Protein AF-A0A534S6S3-F1 (afdb_monomer)

Structure (mmCIF, N/CA/C/O backbone):
data_AF-A0A534S6S3-F1
#
_entry.id   AF-A0A534S6S3-F1
#
loop_
_atom_site.group_PDB
_atom_site.id
_atom_site.type_symbol
_atom_site.label_atom_id
_atom_site.label_alt_id
_atom_site.label_comp_id
_atom_site.label_asym_id
_atom_site.label_entity_id
_atom_site.label_seq_id
_atom_site.pdbx_PDB_ins_code
_atom_site.Cartn_x
_atom_site.Cartn_y
_atom_site.Cartn_z
_atom_site.occupancy
_atom_site.B_iso_or_equiv
_atom_site.auth_seq_id
_atom_site.auth_comp_id
_atom_site.auth_asym_id
_atom_site.auth_atom_id
_atom_site.pdbx_PDB_model_num
ATOM 1 N N . MET A 1 1 ? -36.332 14.764 85.621 1.00 40.31 1 MET A N 1
ATOM 2 C CA . MET A 1 1 ? -36.787 14.025 84.419 1.00 40.31 1 MET A CA 1
ATOM 3 C C . MET A 1 1 ? -35.828 14.390 83.282 1.00 40.31 1 MET A C 1
ATOM 5 O O . MET A 1 1 ? -35.947 15.475 82.749 1.00 40.31 1 MET A O 1
ATOM 9 N N . GLN A 1 2 ? -34.649 13.768 83.159 1.00 47.25 2 GLN A N 1
ATOM 10 C CA . GLN A 1 2 ? -34.360 12.519 82.421 1.00 47.25 2 GLN A CA 1
ATOM 11 C C . GLN A 1 2 ? -34.894 12.522 80.973 1.00 47.25 2 GLN A C 1
ATOM 13 O O . GLN A 1 2 ? -36.043 12.160 80.759 1.00 47.25 2 GLN A O 1
ATOM 18 N N . SER A 1 3 ? -34.051 12.903 80.006 1.00 40.25 3 SER A N 1
ATOM 19 C CA . SER A 1 3 ? -33.950 12.350 78.635 1.00 40.25 3 SER A CA 1
ATOM 20 C C . SER A 1 3 ? -32.822 13.109 77.911 1.00 40.25 3 SER A C 1
ATOM 22 O O . SER A 1 3 ? -32.665 14.297 78.155 1.00 40.25 3 SER A O 1
ATOM 24 N N . LYS A 1 4 ? -31.991 12.592 77.012 1.00 52.62 4 LYS A N 1
ATOM 25 C CA . LYS A 1 4 ? -31.591 11.259 76.560 1.00 52.62 4 LYS A CA 1
ATOM 26 C C . LYS A 1 4 ? -30.376 11.543 75.661 1.00 52.62 4 LYS A C 1
ATOM 28 O O . LYS A 1 4 ? -30.395 12.488 74.877 1.00 52.62 4 LYS A O 1
ATOM 33 N N . THR A 1 5 ? -29.307 10.775 75.800 1.00 51.78 5 THR A N 1
ATOM 34 C CA . THR A 1 5 ? -28.124 10.834 74.937 1.00 51.78 5 THR A CA 1
ATOM 35 C C . THR A 1 5 ? -28.470 10.400 73.512 1.00 51.78 5 THR A C 1
ATOM 37 O O . THR A 1 5 ? -29.051 9.334 73.333 1.00 51.78 5 THR A O 1
ATOM 40 N N . MET A 1 6 ? -28.047 11.158 72.495 1.00 36.16 6 MET A N 1
ATOM 41 C CA . MET A 1 6 ? -27.735 10.602 71.173 1.00 36.16 6 MET A CA 1
ATOM 42 C C . MET A 1 6 ? -26.538 11.327 70.551 1.00 36.16 6 MET A C 1
ATOM 44 O O . MET A 1 6 ? -26.609 12.462 70.094 1.00 36.16 6 MET A O 1
ATOM 48 N N . LYS A 1 7 ? -25.420 10.601 70.564 1.00 48.78 7 LYS A N 1
ATOM 49 C CA . LYS A 1 7 ? -24.215 10.793 69.763 1.00 48.78 7 LYS A CA 1
ATOM 50 C C . LYS A 1 7 ? -24.581 10.605 68.288 1.00 48.78 7 LYS A C 1
ATOM 52 O O . LYS A 1 7 ? -24.925 9.496 67.893 1.00 48.78 7 LYS A O 1
ATOM 57 N N . ALA A 1 8 ? -24.465 11.657 67.487 1.00 39.12 8 ALA A N 1
ATOM 58 C CA . ALA A 1 8 ? -24.451 11.551 66.034 1.00 39.12 8 ALA A CA 1
ATOM 59 C C . ALA A 1 8 ? -22.991 11.614 65.571 1.00 39.12 8 ALA A C 1
ATOM 61 O O . ALA A 1 8 ? -22.322 12.636 65.707 1.00 39.12 8 ALA A O 1
ATOM 62 N N . ALA A 1 9 ? -22.481 10.476 65.107 1.00 43.50 9 ALA A N 1
ATOM 63 C CA . ALA A 1 9 ? -21.192 10.374 64.448 1.00 43.50 9 ALA A CA 1
ATOM 64 C C . ALA A 1 9 ? -21.291 11.051 63.073 1.00 43.50 9 ALA A C 1
ATOM 66 O O . ALA A 1 9 ? -22.005 10.576 62.194 1.00 43.50 9 ALA A O 1
ATOM 67 N N . SER A 1 10 ? -20.595 12.172 62.898 1.00 42.12 10 SER A N 1
ATOM 68 C CA . SER A 1 10 ? -20.391 12.794 61.594 1.00 42.12 10 SER A CA 1
ATOM 69 C C . SER A 1 10 ? -19.397 11.946 60.802 1.00 42.12 10 SER A C 1
ATOM 71 O O . SER A 1 10 ? -18.229 11.833 61.172 1.00 42.12 10 SER A O 1
ATOM 73 N N . GLY A 1 11 ? -19.887 11.302 59.742 1.00 39.38 11 GLY A N 1
ATOM 74 C CA . GLY A 1 11 ? -19.073 10.545 58.799 1.00 39.38 11 GLY A CA 1
ATOM 75 C C . GLY A 1 11 ? -18.125 11.467 58.038 1.00 39.38 11 GLY A C 1
ATOM 76 O O . GLY A 1 11 ? -18.549 12.250 57.193 1.00 39.38 11 GLY A O 1
ATOM 77 N N . GLU A 1 12 ? -16.835 11.359 58.339 1.00 40.31 12 GLU A N 1
ATOM 78 C CA . GLU A 1 12 ? -15.756 11.958 57.559 1.00 40.31 12 GLU A CA 1
ATOM 79 C C . GLU A 1 12 ? -15.664 11.233 56.205 1.00 40.31 12 GLU A C 1
ATOM 81 O O . GLU A 1 12 ? -15.180 10.103 56.108 1.00 40.31 12 GLU A O 1
ATOM 86 N N . SER A 1 13 ? -16.153 11.881 55.147 1.00 48.84 13 SER A N 1
ATOM 87 C CA . SER A 1 13 ? -15.905 11.487 53.759 1.00 48.84 13 SER A CA 1
ATOM 88 C C . SER A 1 13 ? -14.417 11.667 53.453 1.00 48.84 13 SER A C 1
ATOM 90 O O . SER A 1 13 ? -13.976 12.751 53.071 1.00 48.84 13 SER A O 1
ATOM 92 N N . GLN A 1 14 ? -13.640 10.600 53.631 1.00 51.66 14 GLN A N 1
ATOM 93 C CA . GLN A 1 14 ? -12.209 10.545 53.337 1.00 51.66 14 GLN A CA 1
ATOM 94 C C . GLN A 1 14 ? -11.965 10.680 51.826 1.00 51.66 14 GLN A C 1
ATOM 96 O O . GLN A 1 14 ? -11.874 9.695 51.094 1.00 51.66 14 GLN A O 1
ATOM 101 N N . TYR A 1 15 ? -11.849 11.915 51.339 1.00 53.62 15 TYR A N 1
ATOM 102 C CA . TYR A 1 15 ? -11.332 12.181 50.002 1.00 53.62 15 TYR A CA 1
ATOM 103 C C . TYR A 1 15 ? -9.851 11.792 49.964 1.00 53.62 15 TYR A C 1
ATOM 105 O O . TYR A 1 15 ? 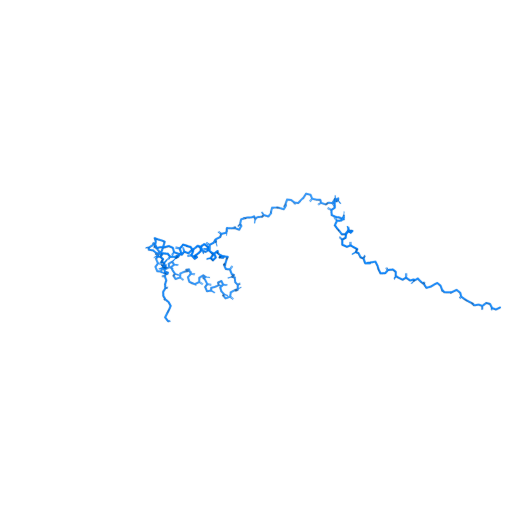-8.984 12.509 50.465 1.00 53.62 15 TYR A O 1
ATOM 113 N N . LEU A 1 16 ? -9.553 10.637 49.363 1.00 53.97 16 LEU A N 1
ATOM 114 C CA . LEU A 1 16 ? -8.184 10.185 49.142 1.00 53.97 16 LEU A CA 1
ATOM 115 C C . LEU A 1 16 ? -7.445 11.206 48.264 1.00 53.97 16 LEU A C 1
ATOM 117 O O . LEU A 1 16 ? -7.698 11.346 47.066 1.00 53.97 16 LEU A O 1
ATOM 121 N N . SER A 1 17 ? -6.520 11.945 48.874 1.00 62.00 17 SER A N 1
ATOM 122 C CA . SER A 1 17 ? -5.713 12.932 48.166 1.00 62.00 17 SER A CA 1
ATOM 123 C C . SER A 1 17 ? -4.762 12.232 47.190 1.00 62.00 17 SER A C 1
ATOM 125 O O . SER A 1 17 ? -4.054 11.292 47.557 1.00 62.00 17 SER A O 1
ATOM 127 N N . ARG A 1 18 ? -4.690 12.731 45.947 1.00 66.88 18 ARG A N 1
ATOM 128 C CA . ARG A 1 18 ? -3.812 12.226 44.864 1.00 66.88 18 ARG A CA 1
ATOM 129 C C . ARG A 1 18 ? -2.347 12.078 45.301 1.00 66.88 18 ARG A C 1
ATOM 131 O O . ARG A 1 18 ? -1.614 11.230 44.803 1.00 66.88 18 ARG A O 1
ATOM 138 N N . ARG A 1 19 ? -1.932 12.888 46.277 1.00 61.41 19 ARG A N 1
ATOM 139 C CA . ARG A 1 19 ? -0.585 12.902 46.856 1.00 61.41 19 ARG A CA 1
ATOM 140 C C . ARG A 1 19 ? -0.310 11.721 47.796 1.00 61.41 19 ARG A C 1
ATOM 142 O O . ARG A 1 19 ? 0.846 11.348 47.960 1.00 61.41 19 ARG A O 1
ATOM 149 N N . THR A 1 20 ? -1.344 11.134 48.395 1.00 59.03 20 THR A N 1
ATOM 150 C CA . THR A 1 20 ? -1.249 9.924 49.228 1.00 59.03 20 THR A CA 1
ATOM 151 C C . THR A 1 20 ? -1.171 8.673 48.354 1.00 59.03 20 THR A C 1
ATOM 153 O O . THR A 1 20 ? -0.386 7.778 48.648 1.00 59.03 20 THR A O 1
ATOM 156 N N . PHE A 1 21 ? -1.883 8.659 47.220 1.00 58.88 21 PHE A N 1
ATOM 157 C CA . PHE A 1 21 ? -1.811 7.583 46.223 1.00 58.88 21 PHE A CA 1
ATOM 158 C C . PHE A 1 21 ? -0.392 7.404 45.653 1.00 58.88 21 PHE A C 1
ATOM 160 O O . PHE A 1 21 ? 0.129 6.296 45.642 1.00 58.88 21 PHE A O 1
ATOM 167 N N . LEU A 1 22 ? 0.281 8.502 45.286 1.00 61.44 22 LEU A N 1
ATOM 168 C CA . LEU A 1 22 ? 1.661 8.479 44.768 1.00 61.44 22 LEU A CA 1
ATOM 169 C C . LEU A 1 22 ? 2.720 8.080 45.809 1.00 61.44 22 LEU A C 1
ATOM 171 O O . LEU A 1 22 ? 3.806 7.640 45.444 1.00 61.44 22 LEU A O 1
ATOM 175 N N . LYS A 1 23 ? 2.423 8.228 47.105 1.00 53.03 23 LYS A N 1
ATOM 176 C CA . LYS A 1 23 ? 3.312 7.768 48.184 1.00 53.03 23 LYS A CA 1
ATOM 177 C C . LYS A 1 23 ? 3.160 6.271 48.462 1.00 53.03 23 LYS A C 1
ATOM 179 O O . LYS A 1 23 ? 4.125 5.646 48.899 1.00 53.03 23 LYS A O 1
ATOM 184 N N . LEU A 1 24 ? 1.991 5.694 48.172 1.00 51.62 24 LEU A N 1
ATOM 185 C CA . LEU A 1 24 ? 1.682 4.283 48.420 1.00 51.62 24 LEU A CA 1
ATOM 186 C C . LEU A 1 24 ? 2.375 3.313 47.441 1.00 51.62 24 LEU A C 1
ATOM 188 O O . LEU A 1 24 ? 2.367 2.111 47.669 1.00 51.62 24 LEU A O 1
ATOM 192 N N . THR A 1 25 ? 3.007 3.816 46.379 1.00 56.78 25 THR A N 1
ATOM 193 C CA . THR A 1 25 ? 3.770 3.019 45.398 1.00 56.78 25 THR A CA 1
ATOM 194 C C . THR A 1 25 ? 5.255 2.839 45.739 1.00 56.78 25 THR A C 1
ATOM 196 O O . THR A 1 25 ? 5.991 2.252 44.953 1.00 56.78 25 THR A O 1
ATOM 199 N N . SER A 1 26 ? 5.724 3.327 46.893 1.00 51.81 26 SER A N 1
ATOM 200 C CA . SER A 1 26 ? 7.167 3.401 47.193 1.00 51.81 26 SER A CA 1
ATOM 201 C C . SER A 1 26 ? 7.761 2.169 47.887 1.00 51.81 26 SER A C 1
ATOM 203 O O . SER A 1 26 ? 8.968 2.134 48.109 1.00 51.81 26 SER A O 1
ATOM 205 N N . GLY A 1 27 ? 6.969 1.168 48.277 1.00 60.00 27 GLY A N 1
ATOM 206 C CA . GLY A 1 27 ? 7.496 0.067 49.083 1.00 60.00 27 GLY A CA 1
ATOM 207 C C . GLY A 1 27 ? 6.648 -1.193 49.030 1.00 60.00 27 GLY A C 1
ATOM 208 O O . GLY A 1 27 ? 5.522 -1.190 49.507 1.00 60.00 27 GLY A O 1
ATOM 209 N N . ALA A 1 28 ? 7.268 -2.261 48.520 1.00 61.56 28 ALA A N 1
ATOM 210 C CA . ALA A 1 28 ? 6.851 -3.665 48.559 1.00 61.56 28 ALA A CA 1
ATOM 211 C C . ALA A 1 28 ? 5.749 -4.113 47.578 1.00 61.56 28 ALA A C 1
ATOM 213 O O . ALA A 1 28 ? 4.582 -4.203 47.938 1.00 61.56 28 ALA A O 1
ATOM 214 N N . ALA A 1 29 ? 6.165 -4.527 46.372 1.00 53.38 29 ALA A N 1
ATOM 215 C CA . ALA A 1 29 ? 5.621 -5.712 45.699 1.00 53.38 29 ALA A CA 1
ATOM 216 C C . ALA A 1 29 ? 6.455 -6.102 44.459 1.00 53.38 29 ALA A C 1
ATOM 218 O O . ALA A 1 29 ? 6.353 -5.491 43.404 1.00 53.38 29 ALA A O 1
ATOM 219 N N . MET A 1 30 ? 7.201 -7.196 44.625 1.00 55.59 30 MET A N 1
ATOM 220 C CA . MET A 1 30 ? 7.389 -8.275 43.650 1.00 55.59 30 MET A CA 1
ATOM 221 C C . MET A 1 30 ? 8.169 -7.978 42.358 1.00 55.59 30 MET A C 1
ATOM 223 O O . MET A 1 30 ? 7.695 -7.365 41.408 1.00 55.59 30 MET A O 1
ATOM 227 N N . THR A 1 31 ? 9.351 -8.585 42.302 1.00 52.97 31 THR A N 1
ATOM 228 C CA . THR A 1 31 ? 9.994 -9.161 41.118 1.00 52.97 31 THR A CA 1
ATOM 229 C C . THR A 1 31 ? 8.961 -9.672 40.108 1.00 52.97 31 THR A C 1
ATOM 231 O O . THR A 1 31 ? 8.440 -10.778 40.203 1.00 52.97 31 THR A O 1
ATOM 234 N N . GLY A 1 32 ? 8.663 -8.845 39.121 1.00 52.84 32 GLY A N 1
ATOM 235 C CA . GLY A 1 32 ? 7.895 -9.206 37.947 1.00 52.84 32 GLY A CA 1
ATOM 236 C C . GLY A 1 32 ? 8.543 -8.459 36.811 1.00 52.84 32 GLY A C 1
ATOM 237 O O . GLY A 1 32 ? 8.283 -7.275 36.624 1.00 52.84 32 GLY A O 1
ATOM 238 N N . VAL A 1 33 ? 9.471 -9.128 36.130 1.00 57.81 33 VAL A N 1
ATOM 239 C CA . VAL A 1 33 ? 10.102 -8.634 34.911 1.00 57.81 33 VAL A CA 1
ATOM 240 C C . VAL A 1 33 ? 8.977 -8.174 33.993 1.00 57.81 33 VAL A C 1
ATOM 242 O O . VAL A 1 33 ? 8.289 -8.995 33.388 1.00 57.81 33 VAL A O 1
ATOM 245 N N . PHE A 1 34 ? 8.773 -6.859 33.907 1.00 52.00 34 PHE A N 1
ATOM 246 C CA . PHE A 1 34 ? 7.967 -6.256 32.862 1.00 52.00 34 PHE A CA 1
ATOM 247 C C . PHE A 1 34 ? 8.788 -6.414 31.584 1.00 52.00 34 PHE A C 1
ATOM 249 O O . PHE A 1 34 ? 9.426 -5.485 31.095 1.00 52.00 34 PHE A O 1
ATOM 256 N N . SER A 1 35 ? 8.833 -7.646 31.075 1.00 52.44 35 SER A N 1
ATOM 257 C CA . SER A 1 35 ? 9.189 -7.917 29.697 1.00 52.44 35 SER A CA 1
ATOM 258 C C . SER A 1 35 ? 8.028 -7.378 28.875 1.00 52.44 35 SER A C 1
ATOM 260 O O . SER A 1 35 ? 7.154 -8.095 28.397 1.00 52.44 35 SER A O 1
ATOM 262 N N . ALA A 1 36 ? 7.999 -6.051 28.743 1.00 55.34 36 ALA A N 1
ATOM 263 C CA . ALA A 1 36 ? 7.396 -5.434 27.591 1.00 55.34 36 ALA A CA 1
ATOM 264 C C . ALA A 1 36 ? 8.139 -6.040 26.403 1.00 55.34 36 ALA A C 1
ATOM 266 O O . ALA A 1 36 ? 9.250 -5.636 26.067 1.00 55.34 36 ALA A O 1
ATOM 267 N N . SER A 1 37 ? 7.544 -7.085 25.837 1.00 52.16 37 SER A N 1
ATOM 268 C CA . SER A 1 37 ? 7.788 -7.552 24.488 1.00 52.16 37 SER A CA 1
ATOM 269 C C . SER A 1 37 ? 7.627 -6.339 23.568 1.00 52.16 37 SER A C 1
ATOM 271 O O . SER A 1 37 ? 6.562 -6.086 23.010 1.00 52.16 37 SER A O 1
ATOM 273 N N . LEU A 1 38 ? 8.701 -5.562 23.431 1.00 54.16 38 LEU A N 1
ATOM 274 C CA . LEU A 1 38 ? 8.851 -4.461 22.486 1.00 54.16 38 LEU A CA 1
ATOM 275 C C . LEU A 1 38 ? 9.137 -4.991 21.074 1.00 54.16 38 LEU A C 1
ATOM 277 O O . LEU A 1 38 ? 9.575 -4.249 20.202 1.00 54.16 38 LEU A O 1
ATOM 281 N N . SER A 1 39 ? 8.822 -6.259 20.803 1.00 51.16 39 SER A N 1
ATOM 282 C CA . SER A 1 39 ? 8.794 -6.849 19.465 1.00 51.16 39 SER A CA 1
ATOM 283 C C . SER A 1 39 ? 7.542 -6.4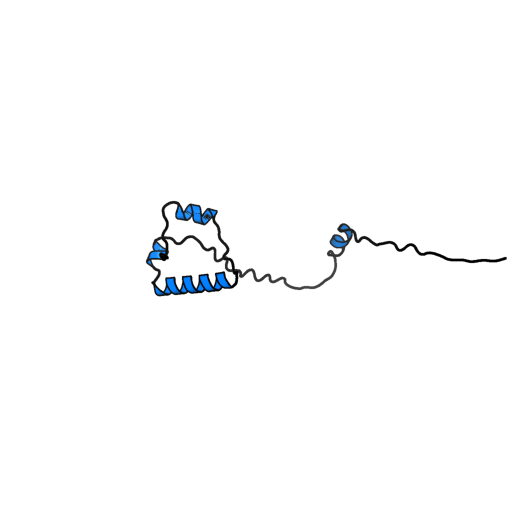24 18.688 1.00 51.16 39 SER A C 1
ATOM 285 O O . SER A 1 39 ? 6.943 -7.209 17.961 1.00 51.16 39 SER A O 1
ATOM 287 N N . GLY A 1 40 ? 7.129 -5.164 18.823 1.00 47.12 40 GLY A N 1
ATOM 288 C CA . GLY A 1 40 ? 6.315 -4.535 17.802 1.00 47.12 40 GLY A CA 1
ATOM 289 C C . GLY A 1 40 ? 7.257 -4.203 16.661 1.00 47.12 40 GLY A C 1
ATOM 290 O O . GLY A 1 40 ? 7.926 -3.175 16.711 1.00 47.12 40 GLY A O 1
ATOM 291 N N . SER A 1 41 ? 7.347 -5.069 15.649 1.00 45.84 41 SER A N 1
ATOM 292 C CA . SER A 1 41 ? 7.916 -4.671 14.366 1.00 45.84 41 SER A CA 1
ATOM 293 C C . SER A 1 41 ? 7.175 -3.405 13.945 1.00 45.84 41 SER A C 1
ATOM 295 O O . SER A 1 41 ? 5.999 -3.472 13.576 1.00 45.84 41 SER A O 1
ATOM 297 N N . LEU A 1 42 ? 7.824 -2.247 14.077 1.00 41.38 42 LEU A N 1
ATOM 298 C CA . LEU A 1 42 ? 7.326 -0.989 13.548 1.00 41.38 42 LEU A CA 1
ATOM 299 C C . LEU A 1 42 ? 7.402 -1.124 12.030 1.00 41.38 42 LEU A C 1
ATOM 301 O O . LEU A 1 42 ? 8.342 -0.666 11.388 1.00 41.38 42 LEU A O 1
ATOM 305 N N . VAL A 1 43 ? 6.427 -1.827 11.454 1.00 46.16 43 VAL A N 1
ATOM 306 C CA . VAL A 1 43 ? 6.179 -1.835 10.020 1.00 46.16 43 VAL A CA 1
ATOM 307 C C . VAL A 1 43 ? 5.603 -0.463 9.729 1.00 46.16 43 VAL A C 1
ATOM 309 O O . VAL A 1 43 ? 4.389 -0.272 9.668 1.00 46.16 43 VAL A O 1
ATOM 312 N N . TYR A 1 44 ? 6.486 0.528 9.639 1.00 49.38 44 TYR A N 1
ATOM 313 C CA . TYR A 1 44 ? 6.122 1.769 8.997 1.00 49.38 44 TYR A CA 1
ATOM 314 C C . TYR A 1 44 ? 5.742 1.410 7.568 1.00 49.38 44 TYR A C 1
ATOM 316 O O . TYR A 1 44 ? 6.518 0.781 6.843 1.00 49.38 44 TYR A O 1
ATOM 324 N N . ALA A 1 45 ? 4.524 1.778 7.179 1.00 59.66 45 ALA A N 1
ATOM 325 C CA . ALA A 1 45 ? 4.138 1.792 5.781 1.00 59.66 45 ALA A CA 1
ATOM 326 C C . ALA A 1 45 ? 4.918 2.921 5.099 1.00 59.66 45 ALA A C 1
ATOM 328 O O . ALA A 1 45 ? 4.406 4.017 4.914 1.00 59.66 45 ALA A O 1
ATOM 329 N N . ASP A 1 46 ? 6.198 2.684 4.828 1.00 66.31 46 ASP A N 1
ATOM 330 C CA . ASP A 1 46 ? 7.002 3.602 4.040 1.00 66.31 46 ASP A CA 1
ATOM 331 C C . ASP A 1 46 ? 6.456 3.643 2.609 1.00 66.31 46 ASP A C 1
ATOM 333 O O . ASP A 1 46 ? 5.901 2.649 2.116 1.00 66.31 46 ASP A O 1
ATOM 337 N N . ALA A 1 47 ? 6.561 4.795 1.949 1.00 76.44 47 ALA A N 1
ATOM 338 C CA . ALA A 1 47 ? 5.969 4.952 0.628 1.00 76.44 47 ALA A CA 1
ATOM 339 C C . ALA A 1 47 ? 6.615 3.984 -0.377 1.00 76.44 47 ALA A C 1
ATOM 341 O O . ALA A 1 47 ? 7.817 3.711 -0.336 1.00 76.44 47 ALA A O 1
ATOM 342 N N . LEU A 1 48 ? 5.811 3.455 -1.303 1.00 83.31 48 LEU A N 1
ATOM 343 C CA . LEU A 1 48 ? 6.295 2.500 -2.294 1.00 83.31 48 LEU A CA 1
ATOM 344 C C . LEU A 1 48 ? 7.206 3.206 -3.313 1.00 83.31 48 LEU A C 1
ATOM 346 O O . LEU A 1 48 ? 6.744 3.997 -4.134 1.00 83.31 48 LEU A O 1
ATOM 350 N N . GLY A 1 49 ? 8.507 2.919 -3.257 1.00 86.06 49 GLY A N 1
ATOM 351 C CA . GLY A 1 49 ? 9.476 3.389 -4.248 1.00 86.06 49 GLY A CA 1
ATOM 352 C C . GLY A 1 49 ? 9.386 2.626 -5.576 1.00 86.06 49 GLY A C 1
ATOM 353 O O . GLY A 1 49 ? 8.929 1.481 -5.616 1.00 86.06 49 GLY A O 1
ATOM 354 N N . LYS A 1 50 ? 9.884 3.241 -6.658 1.00 87.88 50 LYS A N 1
ATOM 355 C CA . LYS A 1 50 ? 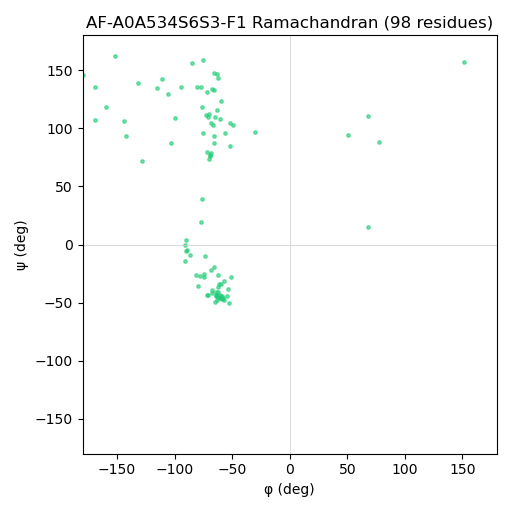9.865 2.681 -8.023 1.00 87.88 50 LYS A CA 1
ATOM 356 C C . LYS A 1 50 ? 10.451 1.273 -8.100 1.00 87.88 50 LYS A C 1
ATOM 358 O O . LYS A 1 50 ? 9.810 0.372 -8.619 1.00 87.88 50 LYS A O 1
ATOM 363 N N . GLU A 1 51 ? 11.642 1.077 -7.542 1.00 88.62 51 GLU A N 1
ATOM 364 C CA . GLU A 1 51 ? 12.340 -0.213 -7.570 1.00 88.62 51 GLU A CA 1
ATOM 365 C C . GLU A 1 51 ? 11.565 -1.314 -6.848 1.00 88.62 51 GLU A C 1
ATOM 367 O O . GLU A 1 51 ? 11.581 -2.466 -7.270 1.00 88.62 51 GLU A O 1
ATOM 372 N N . LYS A 1 52 ? 10.887 -0.964 -5.748 1.00 88.25 52 LYS A N 1
ATOM 373 C CA . LYS A 1 52 ? 10.081 -1.917 -4.988 1.00 88.25 52 LYS A CA 1
ATOM 374 C C . LYS A 1 52 ? 8.821 -2.283 -5.762 1.00 88.25 52 LYS A C 1
ATOM 376 O O . LYS A 1 52 ? 8.520 -3.463 -5.854 1.00 88.25 52 LYS A O 1
ATOM 381 N N . ARG A 1 53 ? 8.141 -1.300 -6.364 1.00 90.81 53 ARG A N 1
ATOM 382 C CA . ARG A 1 53 ? 7.006 -1.536 -7.267 1.00 90.81 53 ARG A CA 1
ATOM 383 C C . ARG A 1 53 ? 7.403 -2.440 -8.436 1.00 90.81 53 ARG A C 1
ATOM 385 O O . ARG A 1 53 ? 6.702 -3.403 -8.704 1.00 90.81 53 ARG A O 1
ATOM 392 N N . ASP A 1 54 ? 8.525 -2.152 -9.093 1.00 92.62 54 ASP A N 1
ATOM 393 C CA . ASP A 1 54 ? 8.976 -2.872 -10.296 1.00 92.62 54 ASP A CA 1
ATOM 394 C C . ASP A 1 54 ? 9.332 -4.344 -10.016 1.00 92.62 54 ASP A C 1
ATOM 396 O O . ASP A 1 54 ? 9.359 -5.154 -10.937 1.00 92.62 54 ASP A O 1
ATOM 400 N N . LYS A 1 55 ? 9.582 -4.699 -8.750 1.00 94.00 55 LYS A N 1
ATOM 401 C CA . LYS A 1 55 ? 9.838 -6.076 -8.307 1.00 94.00 55 LYS A CA 1
ATOM 402 C C . LYS A 1 55 ? 8.577 -6.831 -7.877 1.00 94.00 55 LYS A C 1
ATOM 404 O O . LYS A 1 55 ? 8.661 -8.041 -7.703 1.00 94.00 55 LYS A O 1
ATOM 409 N N . MET A 1 56 ? 7.448 -6.149 -7.664 1.00 93.25 56 MET A N 1
ATOM 410 C CA . MET A 1 56 ? 6.223 -6.800 -7.198 1.00 93.25 56 MET A CA 1
ATOM 411 C C . MET A 1 56 ? 5.534 -7.544 -8.335 1.00 93.25 56 MET A C 1
ATOM 413 O O . MET A 1 56 ? 5.339 -7.006 -9.426 1.00 93.25 56 MET A O 1
ATOM 417 N N . THR A 1 57 ? 5.097 -8.765 -8.052 1.00 96.94 57 THR A N 1
ATOM 418 C CA . THR A 1 57 ? 4.263 -9.527 -8.985 1.00 96.94 57 THR A CA 1
ATOM 419 C C . THR A 1 57 ? 2.782 -9.156 -8.827 1.00 96.94 57 THR A C 1
ATOM 421 O O . THR A 1 57 ? 2.361 -8.714 -7.751 1.00 96.94 57 THR A O 1
ATOM 424 N N . PRO A 1 58 ? 1.943 -9.351 -9.862 1.00 96.50 58 PRO A N 1
ATOM 425 C CA . PRO A 1 58 ? 0.501 -9.119 -9.751 1.00 96.50 58 PRO A CA 1
ATOM 426 C C . PRO A 1 58 ? -0.157 -9.880 -8.589 1.00 96.50 58 PRO A C 1
ATOM 428 O O . PRO A 1 58 ? -1.004 -9.323 -7.888 1.00 96.50 58 PRO A O 1
ATOM 431 N N . ASP A 1 59 ? 0.275 -11.116 -8.328 1.00 97.12 59 ASP A N 1
ATOM 432 C CA . ASP A 1 59 ? -0.256 -11.939 -7.237 1.00 97.12 59 ASP A CA 1
ATOM 433 C C . ASP A 1 59 ? 0.106 -11.380 -5.856 1.00 97.12 59 ASP A C 1
ATOM 435 O O . ASP A 1 59 ? -0.731 -11.356 -4.950 1.00 97.12 59 ASP A O 1
ATOM 439 N N . GLU A 1 60 ? 1.325 -10.862 -5.689 1.00 95.56 60 GLU A N 1
ATOM 440 C CA . GLU A 1 60 ? 1.747 -10.186 -4.459 1.00 95.56 60 GLU A CA 1
ATOM 441 C C . GLU A 1 60 ? 0.942 -8.910 -4.206 1.00 95.56 60 GLU A C 1
ATOM 443 O O . GLU A 1 60 ? 0.539 -8.640 -3.068 1.00 95.56 60 GLU A O 1
ATOM 448 N N . ILE A 1 61 ? 0.673 -8.140 -5.263 1.00 95.06 61 ILE A N 1
ATOM 449 C CA . ILE A 1 61 ? -0.153 -6.931 -5.195 1.00 95.06 61 ILE A CA 1
ATOM 450 C C . ILE A 1 61 ? -1.578 -7.309 -4.780 1.00 95.06 61 ILE A C 1
ATOM 452 O O . ILE A 1 61 ? -2.121 -6.729 -3.836 1.00 95.06 61 ILE A O 1
ATOM 456 N N . LEU A 1 62 ? -2.164 -8.332 -5.407 1.00 96.62 62 LEU A N 1
ATOM 457 C CA . LEU A 1 62 ? -3.498 -8.821 -5.064 1.00 96.62 62 LEU A CA 1
ATOM 458 C C . LEU A 1 62 ? -3.567 -9.322 -3.615 1.00 96.62 62 LEU A C 1
ATOM 460 O O . LEU A 1 62 ? -4.514 -9.008 -2.889 1.00 96.62 62 LEU A O 1
ATOM 464 N N . ALA A 1 63 ? -2.562 -10.072 -3.165 1.00 96.69 63 ALA A N 1
ATOM 465 C CA . ALA A 1 63 ? -2.478 -10.550 -1.791 1.00 96.69 63 ALA A CA 1
ATOM 466 C C . ALA A 1 63 ? -2.377 -9.389 -0.787 1.00 96.69 63 ALA A C 1
ATOM 468 O O . ALA A 1 63 ? -3.039 -9.409 0.256 1.00 96.69 63 ALA A O 1
ATOM 469 N N . ALA A 1 64 ? -1.593 -8.354 -1.101 1.00 93.25 64 ALA A N 1
ATOM 470 C CA . ALA A 1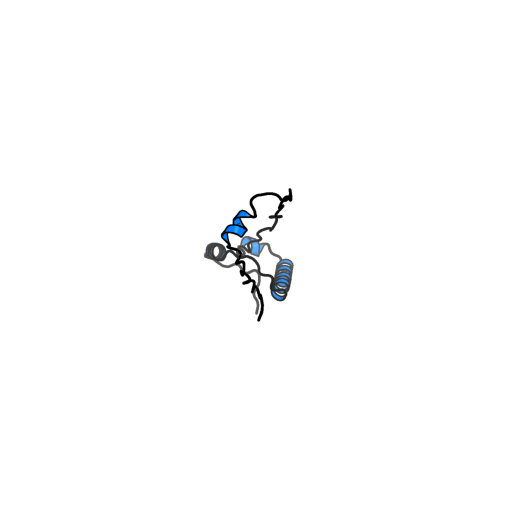 64 ? -1.480 -7.155 -0.278 1.00 93.25 64 ALA A CA 1
ATOM 471 C C . ALA A 1 64 ? -2.811 -6.391 -0.190 1.00 93.25 64 ALA A C 1
ATOM 473 O O . ALA A 1 64 ? -3.214 -6.010 0.910 1.00 93.25 64 ALA A O 1
ATOM 474 N N . LEU A 1 65 ? -3.528 -6.233 -1.308 1.00 94.69 65 LEU A N 1
ATOM 475 C CA . LEU A 1 65 ? -4.846 -5.589 -1.339 1.00 94.69 65 LEU A CA 1
ATOM 476 C C . LEU A 1 65 ? -5.886 -6.373 -0.527 1.00 94.69 65 LEU A C 1
ATOM 478 O O . LEU A 1 65 ? -6.597 -5.785 0.289 1.00 94.69 65 LEU A O 1
ATOM 482 N N . LYS A 1 66 ? -5.931 -7.706 -0.668 1.00 96.56 66 LYS A N 1
ATOM 483 C CA . LYS A 1 66 ? -6.812 -8.574 0.137 1.00 96.56 66 LYS A CA 1
ATOM 484 C C . LYS A 1 66 ? -6.531 -8.435 1.633 1.00 96.56 66 LYS A C 1
ATOM 486 O O . LYS A 1 66 ? -7.460 -8.293 2.427 1.00 96.56 66 LYS A O 1
ATOM 491 N N . ARG A 1 67 ? -5.252 -8.426 2.022 1.00 95.44 67 ARG A N 1
ATOM 492 C CA . ARG A 1 67 ? -4.834 -8.220 3.417 1.00 95.44 67 ARG A CA 1
ATOM 493 C C . ARG A 1 67 ? -5.242 -6.836 3.928 1.00 95.44 67 ARG A C 1
ATOM 495 O O . ARG A 1 67 ? -5.754 -6.729 5.038 1.00 95.44 67 ARG A O 1
ATOM 502 N N . GLY A 1 68 ? -5.041 -5.796 3.119 1.00 93.56 68 GLY A N 1
ATOM 503 C CA . GLY A 1 68 ? -5.455 -4.429 3.433 1.00 93.56 68 GLY A CA 1
ATOM 504 C C . GLY A 1 68 ? -6.958 -4.321 3.684 1.00 93.56 68 GLY A C 1
ATOM 505 O O . GLY A 1 68 ? -7.364 -3.761 4.699 1.00 93.56 68 GLY A O 1
ATOM 506 N N . ASN A 1 69 ? -7.776 -4.937 2.826 1.00 95.81 69 ASN A N 1
ATOM 507 C CA . ASN A 1 69 ? -9.228 -4.983 3.000 1.00 95.81 69 ASN A CA 1
ATOM 508 C C . ASN A 1 69 ? -9.631 -5.713 4.297 1.00 95.81 69 ASN A C 1
ATOM 510 O O . ASN A 1 69 ? -10.406 -5.189 5.090 1.00 95.81 69 ASN A O 1
ATOM 514 N N . ALA A 1 70 ? -9.035 -6.875 4.581 1.00 96.94 70 ALA A N 1
ATOM 515 C CA . ALA A 1 70 ? -9.312 -7.610 5.818 1.00 96.94 70 ALA A CA 1
ATOM 516 C C . ALA A 1 70 ? -8.938 -6.822 7.090 1.00 96.94 70 ALA A C 1
ATOM 518 O O . ALA A 1 70 ? -9.596 -6.952 8.120 1.00 96.94 70 ALA A O 1
ATOM 519 N N . ASN A 1 71 ? -7.883 -6.004 7.040 1.00 95.56 71 ASN A N 1
ATOM 520 C CA . ASN A 1 71 ? -7.525 -5.112 8.143 1.00 95.56 71 ASN A CA 1
ATOM 521 C C . ASN A 1 71 ? -8.522 -3.957 8.273 1.00 95.56 71 ASN A C 1
ATOM 523 O O . ASN A 1 71 ? -8.957 -3.652 9.383 1.00 95.56 71 ASN A O 1
ATOM 527 N N . PHE A 1 72 ? -8.916 -3.362 7.14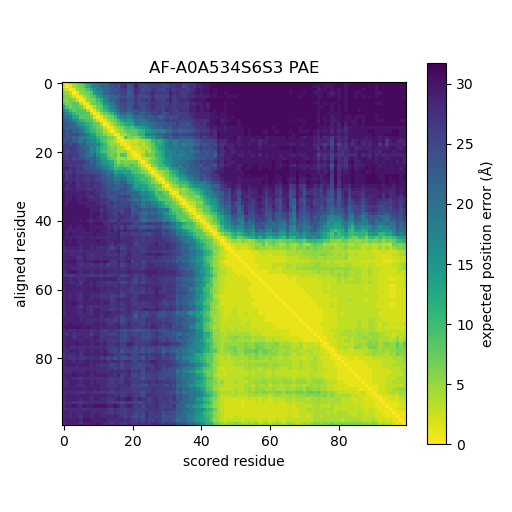4 1.00 95.44 72 PHE A N 1
ATOM 528 C CA . PHE A 1 72 ? -9.912 -2.297 7.095 1.00 95.44 72 PHE A CA 1
ATOM 529 C C . PHE A 1 72 ? -11.252 -2.752 7.684 1.00 95.44 72 PHE A C 1
ATOM 531 O O . PHE A 1 72 ? -11.787 -2.077 8.560 1.00 95.44 72 PHE A O 1
ATOM 538 N N . SER A 1 73 ? -11.743 -3.935 7.301 1.00 97.00 73 SER A N 1
ATOM 539 C CA . SER A 1 73 ? -13.006 -4.479 7.818 1.00 97.00 73 SER A CA 1
ATOM 540 C C . SER A 1 73 ? -12.976 -4.733 9.330 1.00 97.00 73 SER A C 1
ATOM 542 O O . SER A 1 73 ? -14.016 -4.720 9.980 1.00 97.00 73 SER A O 1
ATOM 544 N N . LYS A 1 74 ? -11.787 -4.968 9.898 1.00 97.44 74 LYS A N 1
ATOM 545 C CA . LYS A 1 74 ? -11.564 -5.180 11.337 1.00 97.44 74 LYS A CA 1
ATOM 546 C C . LYS A 1 74 ? -11.253 -3.887 12.098 1.00 97.44 74 LYS A C 1
ATOM 548 O O . LYS A 1 74 ? -11.005 -3.942 13.298 1.00 97.44 74 LYS A O 1
ATOM 553 N N . GLY A 1 75 ? -11.202 -2.739 11.420 1.00 95.56 75 GLY A N 1
ATOM 554 C CA . GLY A 1 75 ? -10.805 -1.464 12.021 1.00 95.56 75 GLY A CA 1
ATOM 555 C C . GLY A 1 75 ? -9.327 -1.394 12.430 1.00 95.56 75 GLY A C 1
ATOM 556 O O . GLY A 1 75 ? -8.939 -0.501 13.184 1.00 95.56 75 GLY A O 1
ATOM 557 N N . LEU A 1 76 ? -8.484 -2.312 11.944 1.00 93.38 76 LEU A N 1
ATOM 558 C CA . LEU A 1 76 ? -7.054 -2.322 12.242 1.00 93.38 76 LEU A CA 1
ATOM 559 C C . LEU A 1 76 ? -6.353 -1.237 11.423 1.00 93.38 76 LEU A C 1
ATOM 561 O O . LEU A 1 76 ? -6.340 -1.272 10.191 1.00 93.38 76 LEU A O 1
ATOM 565 N N . ARG A 1 77 ? -5.748 -0.268 12.114 1.00 86.75 77 ARG A N 1
ATOM 566 C CA . ARG A 1 77 ? -5.029 0.845 11.484 1.00 86.75 77 ARG A CA 1
ATOM 567 C C . ARG A 1 77 ? -3.543 0.530 11.369 1.00 86.75 77 ARG A C 1
ATOM 569 O O . ARG A 1 77 ? -2.915 0.097 12.330 1.00 86.75 77 ARG A O 1
ATOM 576 N N . THR A 1 78 ? -2.965 0.818 10.210 1.00 85.44 78 THR A N 1
ATOM 577 C CA . THR A 1 78 ? -1.510 0.812 10.025 1.00 85.44 78 THR A CA 1
ATOM 578 C C . THR A 1 78 ? -0.916 2.121 10.544 1.00 85.44 78 THR A C 1
ATOM 580 O O . THR A 1 78 ? -1.455 3.196 10.274 1.00 85.44 78 THR A O 1
ATOM 583 N N . SER A 1 79 ? 0.195 2.042 11.280 1.00 87.25 79 SER A N 1
ATOM 584 C CA . SER A 1 79 ? 0.957 3.226 11.693 1.00 87.25 79 SER A CA 1
ATOM 585 C C . SER A 1 79 ? 1.691 3.828 10.491 1.00 87.25 79 SER A C 1
ATOM 587 O O . SER A 1 79 ? 2.346 3.107 9.734 1.00 87.25 79 SER A O 1
ATOM 589 N N . ARG A 1 80 ? 1.571 5.146 10.294 1.00 86.88 80 ARG A N 1
ATOM 590 C CA . ARG A 1 80 ? 2.103 5.862 9.123 1.00 86.88 80 ARG A CA 1
ATOM 591 C C . ARG A 1 80 ? 2.878 7.100 9.541 1.00 86.88 80 ARG A C 1
ATOM 593 O O . ARG A 1 80 ? 2.433 7.840 10.416 1.00 86.88 80 ARG A O 1
ATOM 600 N N . ASN A 1 81 ? 4.008 7.342 8.880 1.00 89.69 81 ASN A N 1
ATOM 601 C CA . ASN A 1 81 ? 4.775 8.576 9.024 1.00 89.69 81 ASN A CA 1
ATOM 602 C C . ASN A 1 81 ? 4.523 9.467 7.809 1.00 89.69 81 ASN A C 1
ATOM 604 O O . ASN A 1 81 ? 5.268 9.427 6.833 1.00 89.69 81 ASN A O 1
ATOM 608 N N . TYR A 1 82 ? 3.477 10.284 7.885 1.00 88.75 82 TYR A N 1
ATOM 609 C CA . TYR A 1 82 ? 3.052 11.136 6.773 1.00 88.75 82 TYR A CA 1
ATOM 610 C C . TYR A 1 82 ? 4.127 12.134 6.321 1.00 88.75 82 TYR A C 1
ATOM 612 O O . TYR A 1 82 ? 4.246 12.407 5.130 1.00 88.75 82 TYR A O 1
ATOM 620 N N . ILE A 1 83 ? 4.944 12.648 7.249 1.00 91.94 83 ILE A N 1
ATOM 621 C CA . ILE A 1 83 ? 6.030 13.580 6.912 1.00 91.94 83 ILE A CA 1
ATOM 622 C C . ILE A 1 83 ? 7.116 12.866 6.109 1.00 91.94 83 ILE A C 1
ATOM 624 O O . ILE A 1 83 ? 7.627 13.419 5.135 1.00 91.94 83 ILE A O 1
ATOM 628 N N . ASN A 1 84 ? 7.469 11.638 6.498 1.00 89.12 84 ASN A N 1
ATOM 629 C CA . ASN A 1 84 ? 8.423 10.848 5.730 1.00 89.12 84 ASN A CA 1
ATOM 630 C C . ASN A 1 84 ? 7.856 10.500 4.355 1.00 89.12 84 ASN A C 1
ATOM 632 O O . ASN A 1 84 ? 8.510 10.772 3.356 1.00 89.12 84 ASN A O 1
ATOM 636 N N . GLU A 1 85 ? 6.623 9.991 4.303 1.00 87.94 85 GLU A N 1
ATOM 637 C CA . GLU A 1 85 ? 5.937 9.644 3.055 1.00 87.94 85 GLU A CA 1
ATOM 638 C C . GLU A 1 85 ? 5.891 10.821 2.071 1.00 87.94 85 GLU A C 1
ATOM 640 O O . GLU A 1 85 ? 6.200 10.650 0.893 1.00 87.94 85 GLU A O 1
ATOM 645 N N . GLN A 1 86 ? 5.571 12.031 2.543 1.00 90.56 86 GLN A N 1
ATOM 646 C CA . GLN A 1 86 ? 5.576 13.237 1.714 1.00 90.56 86 GLN A CA 1
ATOM 647 C C . GLN A 1 86 ? 6.969 13.523 1.143 1.00 90.56 86 GLN A C 1
ATOM 649 O O . GLN A 1 86 ? 7.111 13.802 -0.046 1.00 90.56 86 GLN A O 1
ATOM 654 N N . LYS A 1 87 ? 8.013 13.431 1.976 1.00 90.38 87 LYS A N 1
ATOM 655 C CA . LYS A 1 87 ? 9.396 13.675 1.548 1.00 90.38 87 LYS A CA 1
ATOM 656 C C . LYS A 1 87 ? 9.859 12.659 0.507 1.00 90.38 87 LYS A C 1
ATOM 658 O O . LYS A 1 87 ? 10.462 13.052 -0.489 1.00 90.38 87 LYS A O 1
ATOM 663 N N . VAL A 1 88 ? 9.567 11.373 0.708 1.00 87.38 88 VAL A N 1
ATOM 664 C CA . VAL A 1 88 ? 10.015 10.316 -0.214 1.00 87.38 88 VAL A CA 1
ATOM 665 C C . VAL A 1 88 ? 9.220 10.303 -1.524 1.00 87.38 88 VAL A C 1
ATOM 667 O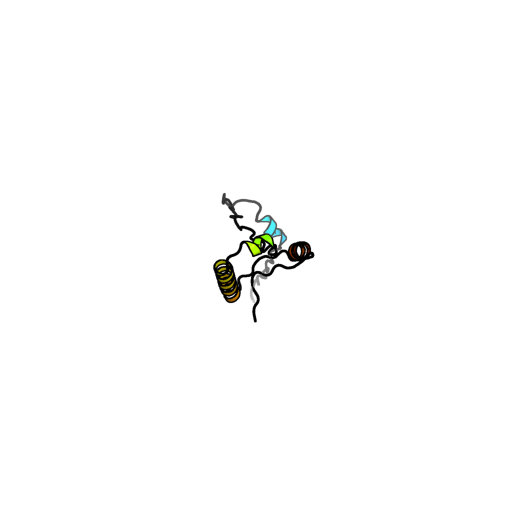 O . VAL A 1 88 ? 9.770 9.943 -2.561 1.00 87.38 88 VAL A O 1
ATOM 670 N N . THR A 1 89 ? 7.960 10.752 -1.512 1.00 88.19 89 THR A N 1
ATOM 671 C CA . THR A 1 89 ? 7.109 10.838 -2.716 1.00 88.19 89 THR A CA 1
ATOM 672 C C . THR A 1 89 ? 7.223 12.166 -3.464 1.00 88.19 89 THR A C 1
ATOM 674 O O . THR A 1 89 ? 6.671 12.298 -4.555 1.00 88.19 89 THR A O 1
ATOM 677 N N . ALA A 1 90 ? 7.974 13.143 -2.942 1.00 90.81 90 ALA A N 1
ATOM 678 C CA . ALA A 1 90 ? 8.088 14.480 -3.530 1.00 90.81 90 ALA A CA 1
ATOM 679 C C . ALA A 1 90 ? 8.582 14.478 -4.988 1.00 90.81 90 ALA A C 1
ATOM 681 O O . ALA A 1 90 ? 8.205 15.342 -5.773 1.00 90.81 90 ALA A O 1
ATOM 682 N N . LYS A 1 91 ? 9.421 13.502 -5.361 1.00 89.94 91 LYS A N 1
ATOM 683 C CA . LYS A 1 91 ? 9.955 13.354 -6.727 1.00 89.94 91 LYS A CA 1
ATOM 684 C C 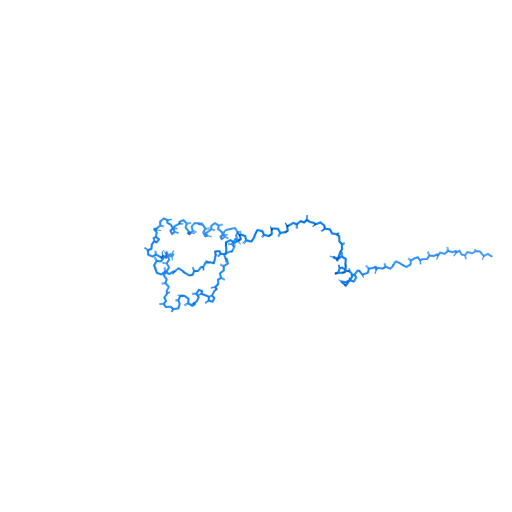. LYS A 1 91 ? 9.043 12.550 -7.661 1.00 89.94 91 LYS A C 1
ATOM 686 O O . LYS A 1 91 ? 9.330 12.463 -8.849 1.00 89.94 91 LYS A O 1
ATOM 691 N N . GLY A 1 92 ? 7.991 11.926 -7.135 1.00 89.38 92 GLY A N 1
ATOM 692 C CA . GLY A 1 92 ? 7.079 11.081 -7.897 1.00 89.38 92 GLY A CA 1
ATOM 693 C C . GLY A 1 92 ? 6.437 9.985 -7.053 1.00 89.38 92 GLY A C 1
ATOM 694 O O . GLY A 1 92 ? 6.968 9.567 -6.022 1.00 89.38 92 GLY A O 1
ATOM 695 N N . GLN A 1 93 ? 5.290 9.500 -7.525 1.00 90.69 93 GLN A N 1
ATOM 696 C CA . GLN A 1 93 ? 4.552 8.393 -6.921 1.00 90.69 93 GLN A CA 1
ATOM 697 C C . GLN A 1 93 ? 4.606 7.160 -7.823 1.00 90.69 93 GLN A C 1
ATOM 699 O O . GLN A 1 93 ? 4.519 7.263 -9.046 1.00 90.69 93 GLN A O 1
ATOM 704 N N . TYR A 1 94 ? 4.716 5.984 -7.207 1.00 92.38 94 TYR A N 1
ATOM 705 C CA . TYR A 1 94 ? 4.825 4.702 -7.904 1.00 92.38 94 TYR A CA 1
ATOM 706 C C . TYR A 1 94 ? 3.774 3.727 -7.357 1.00 92.38 94 TYR A C 1
ATOM 708 O O . TYR A 1 94 ? 4.125 2.813 -6.613 1.00 92.38 94 TYR A O 1
ATOM 716 N N . PRO A 1 95 ? 2.478 3.927 -7.664 1.00 92.31 95 PRO A N 1
ATOM 717 C CA . PRO A 1 95 ? 1.418 3.070 -7.142 1.00 92.31 95 PRO A CA 1
ATOM 718 C C . PRO A 1 95 ? 1.571 1.628 -7.643 1.00 92.31 95 PRO A C 1
ATOM 720 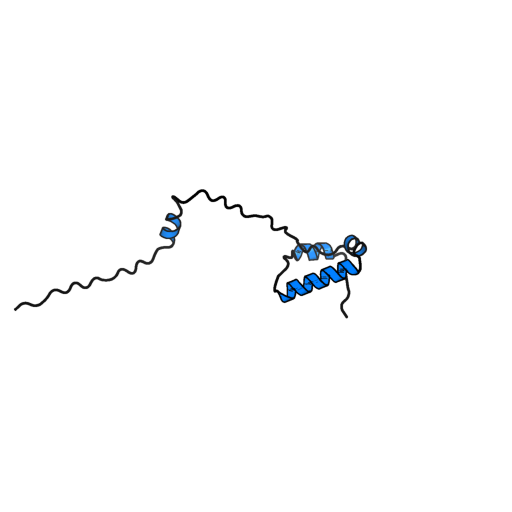O O . PRO A 1 95 ? 2.021 1.397 -8.766 1.00 92.31 95 PRO A O 1
ATOM 723 N N . ALA A 1 96 ? 1.180 0.660 -6.810 1.00 94.06 96 ALA A N 1
ATOM 724 C CA . ALA A 1 96 ? 1.194 -0.762 -7.165 1.00 94.06 96 ALA A CA 1
ATOM 725 C C . ALA A 1 96 ? 0.009 -1.179 -8.053 1.00 94.06 96 ALA A C 1
ATOM 727 O O . ALA A 1 96 ? 0.117 -2.144 -8.798 1.00 94.06 96 ALA A O 1
ATOM 728 N N . ALA A 1 97 ? -1.125 -0.480 -7.968 1.00 94.75 97 ALA A N 1
ATOM 729 C CA . ALA A 1 97 ? -2.343 -0.799 -8.710 1.00 94.75 97 ALA A CA 1
ATOM 730 C C . ALA A 1 97 ? -3.183 0.462 -8.960 1.00 94.75 97 ALA A C 1
ATOM 732 O O . ALA A 1 97 ? -3.016 1.470 -8.269 1.00 94.75 97 ALA A O 1
ATOM 733 N N . ILE A 1 98 ? -4.104 0.373 -9.921 1.0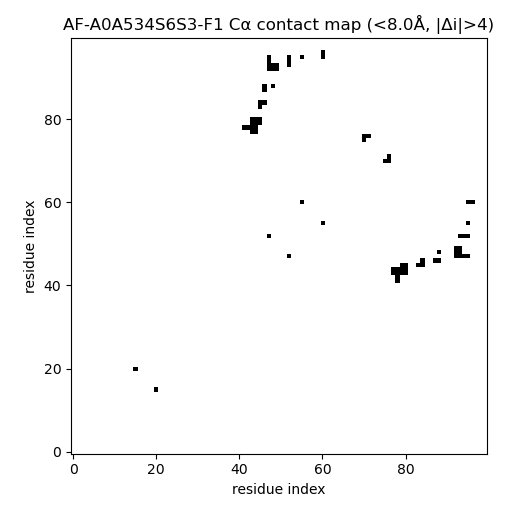0 95.06 98 ILE A N 1
ATOM 734 C CA . ILE A 1 98 ? -5.134 1.377 -10.212 1.00 95.06 98 ILE A CA 1
ATOM 735 C C . ILE A 1 98 ? -6.493 0.732 -9.926 1.00 95.06 98 ILE A C 1
ATOM 737 O O . ILE A 1 98 ? -6.719 -0.416 -10.307 1.00 95.06 98 ILE A O 1
ATOM 741 N N . VAL A 1 99 ? -7.375 1.458 -9.240 1.00 91.50 99 VAL A N 1
ATOM 742 C CA . VAL A 1 99 ? -8.767 1.054 -8.987 1.00 91.50 99 VAL A CA 1
ATOM 743 C C . VAL A 1 99 ? -9.657 1.907 -9.888 1.00 91.50 99 VAL A C 1
ATOM 745 O O . VAL A 1 99 ? -9.472 3.124 -9.915 1.00 91.50 99 VAL A O 1
ATOM 748 N N . LEU A 1 100 ? -10.557 1.269 -10.640 1.00 91.88 100 LEU A N 1
ATOM 749 C CA . LEU A 1 100 ? -11.461 1.895 -11.612 1.00 91.88 100 LEU A CA 1
ATOM 750 C C . LEU A 1 100 ? -12.902 1.876 -11.104 1.00 91.88 100 LEU A C 1
ATOM 752 O O . LEU A 1 100 ? -13.277 0.848 -10.494 1.00 91.88 100 LEU A O 1
#

Sequence (100 aa):
MQSKTMKAASGESQYLSRRTFLKLTSGAAMTGVFSASLSGSLVYADALGKEKRDKMTPDEILAALKRGNANFSKGLRTSRNYINEQKVTAKGQYPAAIVL

Foldseek 3Di:
DDDDDDDDDDDDPPPPDPVVVVVVPPDDDDDDPPPPVPPPPLPAPAADDPVNLVPDDPVNVVVVVVVVVVCVVVVNDRDYDVVRNCVVCVVHHDDNDDDD

Radius of gyration: 30.56 Å; Cα contacts (8 Å, |Δi|>4): 38; chains: 1; bounding box: 49×26×96 Å

Secondary structure (DSSP, 8-state):
-----------------HHHHTTTTSS----------------------HHHHHH--HHHHHHHHHHHHHHHHTTPPPP--HHHHHHHHTT----S----

Mean predicted aligned error: 17.58 Å

pLDDT: mean 73.39, std 20.84, range [36.16, 97.44]

Solvent-accessible surface area (backbone atoms only — not comparable to full-atom values): 6920 Å² total; per-residue (Å²): 137,90,85,80,93,79,89,78,84,82,81,79,79,78,75,82,51,74,72,56,60,68,57,68,73,76,70,90,80,77,97,65,86,81,73,71,76,73,79,65,77,81,67,60,64,66,64,60,45,61,72,60,41,74,69,56,48,73,67,57,51,51,52,49,51,54,52,50,50,56,31,53,80,69,69,56,78,81,58,70,54,66,69,58,36,52,64,72,38,68,89,53,83,38,77,87,76,86,89,132